Protein AF-A0A6L7Z0N9-F1 (afdb_monomer_lite)

Structure (mmCIF, N/CA/C/O backbone):
data_AF-A0A6L7Z0N9-F1
#
_entry.id   AF-A0A6L7Z0N9-F1
#
loop_
_atom_site.group_PDB
_atom_site.id
_atom_site.type_symbol
_atom_site.label_atom_id
_atom_site.label_alt_id
_atom_site.label_comp_id
_atom_site.label_asym_id
_atom_site.label_entity_id
_atom_site.label_seq_id
_atom_site.pdbx_PDB_ins_code
_atom_site.Cartn_x
_atom_site.Cartn_y
_atom_site.Cartn_z
_atom_site.occupancy
_atom_site.B_iso_or_equiv
_atom_site.auth_seq_id
_atom_site.auth_comp_id
_atom_site.auth_asym_id
_atom_site.auth_atom_id
_atom_site.pdbx_PDB_model_num
ATOM 1 N N . GLY A 1 1 ? -11.732 -8.356 13.474 1.00 87.25 1 GLY A N 1
ATOM 2 C CA . GLY A 1 1 ? -13.057 -7.915 12.986 1.00 87.25 1 GLY A CA 1
ATOM 3 C C . GLY A 1 1 ? -13.008 -7.728 11.485 1.00 87.25 1 GLY A C 1
ATOM 4 O O . GLY A 1 1 ? -11.950 -7.937 10.907 1.00 87.25 1 GLY A O 1
ATOM 5 N N . GLU A 1 2 ? -14.118 -7.342 10.857 1.00 91.75 2 GLU A N 1
ATOM 6 C CA . GLU A 1 2 ? -14.152 -7.056 9.411 1.00 91.75 2 GLU A CA 1
ATOM 7 C C . GLU A 1 2 ? -13.1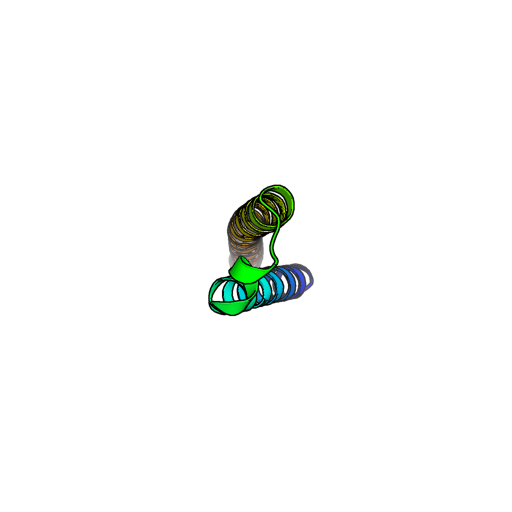25 -5.979 9.013 1.00 91.75 2 GLU A C 1
ATOM 9 O O . GLU A 1 2 ? -12.413 -6.161 8.032 1.00 91.75 2 GLU A O 1
ATOM 14 N N . LEU A 1 3 ? -12.957 -4.929 9.831 1.00 93.56 3 LEU A N 1
ATOM 15 C CA . LEU A 1 3 ? -11.944 -3.884 9.621 1.00 93.56 3 LEU A CA 1
ATOM 16 C C . LEU A 1 3 ? -10.514 -4.429 9.650 1.00 93.56 3 LEU A C 1
ATOM 18 O O . LEU A 1 3 ? -9.768 -4.213 8.703 1.00 93.56 3 LEU A O 1
ATOM 22 N N . ALA A 1 4 ? -10.163 -5.212 10.673 1.00 93.12 4 ALA A N 1
ATOM 23 C CA . ALA A 1 4 ? -8.843 -5.843 10.762 1.00 93.12 4 ALA A CA 1
ATOM 24 C C . ALA A 1 4 ? -8.540 -6.733 9.541 1.00 93.12 4 ALA A C 1
ATOM 26 O O . ALA A 1 4 ? -7.455 -6.654 8.983 1.00 93.12 4 ALA A O 1
ATOM 27 N N . ALA A 1 5 ? -9.517 -7.514 9.064 1.00 96.94 5 ALA A N 1
ATOM 28 C CA . ALA A 1 5 ? -9.332 -8.350 7.876 1.00 96.94 5 ALA A CA 1
ATOM 29 C C . ALA A 1 5 ? -9.113 -7.521 6.595 1.00 96.94 5 ALA A C 1
ATOM 31 O O . ALA A 1 5 ? -8.360 -7.932 5.714 1.00 96.94 5 ALA A O 1
ATOM 32 N N . ARG A 1 6 ? -9.761 -6.353 6.482 1.00 97.50 6 ARG A N 1
ATOM 33 C CA . ARG A 1 6 ? -9.556 -5.423 5.361 1.00 97.50 6 ARG A CA 1
ATOM 34 C C . ARG A 1 6 ? -8.189 -4.740 5.429 1.00 97.50 6 ARG A C 1
ATOM 36 O O . ARG A 1 6 ? -7.537 -4.638 4.396 1.00 97.50 6 ARG A O 1
ATOM 43 N N . ILE A 1 7 ? -7.745 -4.345 6.625 1.00 97.31 7 ILE A N 1
ATOM 44 C CA . ILE A 1 7 ? -6.400 -3.796 6.860 1.00 97.31 7 ILE A CA 1
ATOM 45 C C . ILE A 1 7 ? -5.344 -4.825 6.447 1.00 97.31 7 ILE A C 1
ATOM 47 O O . ILE A 1 7 ? -4.527 -4.534 5.580 1.00 97.31 7 ILE A O 1
ATOM 51 N N . GLU A 1 8 ? -5.427 -6.051 6.972 1.00 98.12 8 GLU A N 1
ATOM 52 C CA . GLU A 1 8 ? -4.484 -7.132 6.656 1.00 98.12 8 GLU A CA 1
ATOM 53 C C . GLU A 1 8 ? -4.419 -7.421 5.148 1.00 98.12 8 GLU A C 1
ATOM 55 O O . GLU A 1 8 ? -3.338 -7.616 4.591 1.00 98.12 8 GLU A O 1
ATOM 60 N N . ALA A 1 9 ? -5.565 -7.424 4.459 1.00 98.38 9 ALA A N 1
ATOM 61 C CA . ALA A 1 9 ? -5.614 -7.637 3.015 1.00 98.38 9 ALA A CA 1
ATOM 62 C C . ALA A 1 9 ? -4.954 -6.490 2.228 1.00 98.38 9 ALA A C 1
ATOM 64 O O . ALA A 1 9 ? -4.214 -6.747 1.275 1.00 98.38 9 ALA A O 1
ATOM 65 N N . ALA A 1 10 ? -5.202 -5.239 2.622 1.00 98.31 10 ALA A N 1
ATOM 66 C CA . ALA A 1 10 ? -4.607 -4.076 1.973 1.00 98.31 10 ALA A CA 1
ATOM 67 C C . ALA A 1 10 ? -3.088 -4.012 2.211 1.00 98.31 10 ALA A C 1
ATOM 69 O O . ALA A 1 10 ? -2.325 -3.813 1.263 1.00 98.31 10 ALA A O 1
ATOM 70 N N . GLU A 1 11 ? -2.630 -4.279 3.436 1.00 98.50 11 GLU A N 1
ATOM 71 C CA . GLU A 1 11 ? -1.206 -4.362 3.782 1.00 98.50 11 GLU A CA 1
ATOM 72 C C . GLU A 1 11 ? -0.491 -5.489 3.028 1.00 98.50 11 GLU A C 1
ATOM 74 O O . GLU A 1 11 ? 0.590 -5.275 2.471 1.00 98.50 11 GLU A O 1
ATOM 79 N N . ALA A 1 12 ? -1.107 -6.674 2.944 1.00 98.69 12 ALA A N 1
ATOM 80 C CA . ALA A 1 12 ? -0.561 -7.790 2.179 1.00 98.69 12 ALA A CA 1
ATOM 81 C C . ALA A 1 12 ? -0.378 -7.409 0.705 1.00 98.69 12 ALA A C 1
ATOM 83 O O . ALA A 1 12 ? 0.671 -7.678 0.116 1.00 98.69 12 ALA A O 1
ATOM 84 N N . ARG A 1 13 ? -1.359 -6.712 0.121 1.00 98.56 13 ARG A N 1
ATOM 85 C CA . ARG A 1 13 ? -1.275 -6.278 -1.272 1.00 98.56 13 ARG A CA 1
ATOM 86 C C . ARG A 1 13 ? -0.202 -5.210 -1.496 1.00 98.56 13 ARG A C 1
ATOM 88 O O . ARG A 1 13 ? 0.511 -5.277 -2.496 1.00 98.56 13 ARG A O 1
ATOM 95 N N . VAL A 1 14 ? -0.034 -4.263 -0.571 1.00 98.69 14 VAL A N 1
ATOM 96 C CA . VAL A 1 14 ? 1.081 -3.299 -0.617 1.00 98.69 14 VAL A CA 1
ATOM 97 C C . VAL A 1 14 ? 2.422 -4.032 -0.606 1.00 98.69 14 VAL A C 1
ATOM 99 O O . VAL A 1 14 ? 3.267 -3.756 -1.457 1.00 98.69 14 VAL A O 1
ATOM 102 N N . ALA A 1 15 ? 2.597 -5.005 0.291 1.00 98.62 15 ALA A N 1
ATOM 103 C CA . ALA A 1 15 ? 3.831 -5.781 0.394 1.00 98.62 15 ALA A CA 1
ATOM 104 C C . ALA A 1 15 ? 4.132 -6.586 -0.884 1.00 98.62 15 ALA A C 1
ATOM 106 O O . ALA A 1 15 ? 5.284 -6.655 -1.315 1.00 98.62 15 ALA A O 1
ATOM 107 N N . GLU A 1 16 ? 3.111 -7.155 -1.532 1.00 98.75 16 GLU A N 1
ATOM 108 C CA . GLU A 1 16 ? 3.261 -7.816 -2.834 1.00 98.75 16 GLU A CA 1
ATOM 109 C C . GLU A 1 16 ? 3.763 -6.853 -3.918 1.00 98.75 16 GLU A C 1
ATOM 111 O O . GLU A 1 16 ? 4.671 -7.197 -4.676 1.00 98.75 16 GLU A O 1
ATOM 116 N N . ILE A 1 17 ? 3.199 -5.643 -3.995 1.00 98.56 17 ILE A N 1
ATOM 117 C CA . ILE A 1 17 ? 3.615 -4.633 -4.980 1.00 98.56 17 ILE A CA 1
ATOM 118 C C . ILE A 1 17 ? 5.046 -4.162 -4.695 1.00 98.56 17 ILE A C 1
ATOM 120 O O . ILE A 1 17 ? 5.851 -4.030 -5.616 1.00 98.56 17 ILE A O 1
ATOM 124 N N . GLU A 1 18 ? 5.397 -3.954 -3.427 1.00 98.50 18 GLU A N 1
ATOM 125 C CA . GLU A 1 18 ? 6.758 -3.583 -3.036 1.00 98.50 18 GLU A CA 1
ATOM 126 C C . GLU A 1 18 ? 7.773 -4.682 -3.362 1.00 98.50 18 GLU A C 1
ATOM 128 O O . GLU A 1 18 ? 8.868 -4.373 -3.831 1.00 98.50 18 GLU A O 1
ATOM 133 N N . ALA A 1 19 ? 7.407 -5.956 -3.201 1.00 98.50 19 ALA A N 1
ATOM 134 C CA . ALA A 1 19 ? 8.249 -7.076 -3.612 1.00 98.50 19 ALA A CA 1
ATOM 135 C C . ALA A 1 19 ? 8.479 -7.096 -5.133 1.00 98.50 19 ALA A C 1
ATOM 137 O O . ALA A 1 19 ? 9.603 -7.342 -5.572 1.00 98.50 19 ALA A O 1
ATOM 138 N N . VAL A 1 20 ? 7.452 -6.781 -5.934 1.00 98.00 20 VAL A N 1
ATOM 139 C CA . VAL A 1 20 ? 7.586 -6.627 -7.394 1.00 98.00 20 VAL A CA 1
ATOM 140 C C . VAL A 1 20 ? 8.535 -5.478 -7.736 1.00 98.00 20 VAL A C 1
ATOM 142 O O . VAL A 1 20 ? 9.444 -5.655 -8.543 1.00 98.00 20 VAL A O 1
ATOM 145 N N . PHE A 1 21 ? 8.382 -4.314 -7.100 1.00 98.00 21 PHE A N 1
ATOM 146 C CA . PHE A 1 21 ? 9.260 -3.164 -7.338 1.00 98.00 21 PHE A CA 1
ATOM 147 C C . PHE A 1 21 ? 10.692 -3.355 -6.834 1.00 98.00 21 PHE A C 1
ATOM 149 O O . PHE A 1 21 ? 11.605 -2.712 -7.360 1.00 98.00 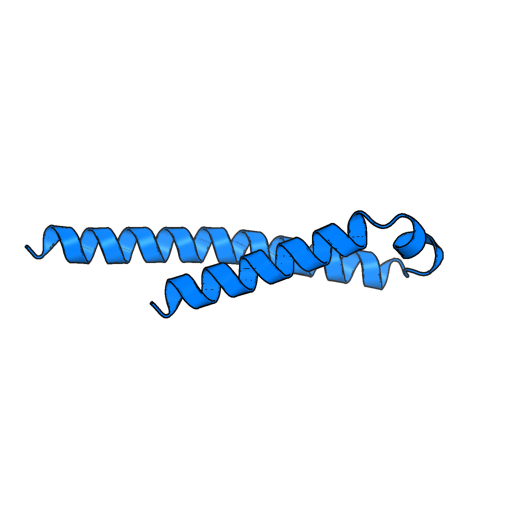21 PHE A O 1
ATOM 156 N N . ALA A 1 22 ? 10.900 -4.217 -5.839 1.00 98.00 22 ALA A N 1
ATOM 157 C CA . ALA A 1 22 ? 12.220 -4.573 -5.333 1.00 98.00 22 ALA A CA 1
ATOM 158 C C . ALA A 1 22 ? 12.979 -5.541 -6.258 1.00 98.00 22 ALA A C 1
ATOM 160 O O . ALA A 1 22 ? 14.202 -5.640 -6.138 1.00 98.00 22 ALA A O 1
ATOM 161 N N . ASP A 1 23 ? 12.295 -6.235 -7.175 1.00 97.62 23 ASP A N 1
ATOM 162 C CA . ASP A 1 23 ? 12.915 -7.110 -8.171 1.00 97.62 23 ASP A CA 1
ATOM 163 C C . ASP A 1 23 ? 13.450 -6.287 -9.364 1.00 97.62 23 ASP A C 1
ATOM 165 O O . ASP A 1 23 ? 12.670 -5.752 -10.155 1.00 97.62 23 ASP A O 1
ATOM 169 N N . PRO A 1 24 ? 14.778 -6.201 -9.583 1.00 94.56 24 PRO A N 1
ATOM 170 C CA . PRO A 1 24 ? 15.334 -5.445 -10.706 1.00 94.56 24 PRO A CA 1
ATOM 171 C C . PRO A 1 24 ? 14.921 -5.990 -12.081 1.00 94.56 24 PRO A C 1
ATOM 173 O O . PRO A 1 24 ? 14.966 -5.255 -13.069 1.00 94.56 24 PRO A O 1
ATOM 176 N N . SER A 1 25 ? 14.546 -7.272 -12.168 1.00 96.69 25 SER A N 1
ATOM 177 C CA . SER A 1 25 ? 14.121 -7.907 -13.419 1.00 96.69 25 SER A CA 1
ATOM 178 C C . SER A 1 25 ? 12.740 -7.442 -13.879 1.00 96.69 25 SER A C 1
ATOM 180 O O . SER A 1 25 ? 12.474 -7.456 -15.082 1.00 96.69 25 SER A O 1
ATOM 182 N N . PHE A 1 26 ? 11.905 -6.943 -12.962 1.00 97.06 26 PHE A N 1
ATOM 183 C CA . PHE A 1 26 ? 10.592 -6.386 -13.276 1.00 97.06 26 PHE A CA 1
ATOM 184 C C . PHE A 1 26 ? 10.703 -5.271 -14.325 1.00 97.06 26 PHE A C 1
ATOM 186 O O . PHE A 1 26 ? 10.067 -5.323 -15.379 1.00 97.06 26 PHE A O 1
ATOM 193 N N . TYR A 1 27 ? 11.612 -4.317 -14.117 1.00 95.69 27 TYR A N 1
ATOM 194 C CA . TYR A 1 27 ? 11.785 -3.171 -15.014 1.00 95.69 27 TYR A CA 1
ATOM 195 C C . TYR A 1 27 ? 12.373 -3.524 -16.385 1.00 95.69 27 TYR A C 1
ATOM 197 O O . TYR A 1 27 ? 12.324 -2.705 -17.299 1.00 95.69 27 TYR A O 1
ATOM 205 N N . ALA A 1 28 ? 12.927 -4.728 -16.560 1.00 95.81 28 ALA A N 1
ATOM 206 C CA . ALA A 1 28 ? 13.427 -5.171 -17.859 1.00 95.81 28 ALA A CA 1
ATOM 207 C C . ALA A 1 28 ? 12.290 -5.502 -18.845 1.00 95.81 28 ALA A C 1
ATOM 209 O O . ALA A 1 28 ? 12.511 -5.474 -20.056 1.00 95.81 28 ALA A O 1
ATOM 210 N N . GLY A 1 29 ? 11.093 -5.819 -18.334 1.00 92.56 29 GLY A N 1
ATOM 211 C CA . GLY A 1 29 ? 9.910 -6.153 -19.133 1.00 92.56 29 GLY A CA 1
ATOM 212 C C . GLY A 1 29 ? 8.689 -5.264 -18.883 1.00 92.56 29 GLY A C 1
ATOM 213 O O . GLY A 1 29 ? 7.779 -5.267 -19.710 1.00 92.56 29 GLY A O 1
ATOM 214 N N . ALA A 1 30 ? 8.666 -4.505 -17.785 1.00 95.75 30 ALA A N 1
ATOM 215 C CA . ALA A 1 30 ? 7.526 -3.680 -17.411 1.00 95.75 30 ALA A CA 1
ATOM 216 C C . ALA A 1 30 ? 7.300 -2.525 -18.394 1.00 95.75 30 ALA A C 1
ATOM 218 O O . ALA A 1 30 ? 8.219 -1.789 -18.768 1.00 95.75 30 ALA A O 1
ATOM 219 N N . SER A 1 31 ? 6.041 -2.330 -18.781 1.00 97.75 31 SER A N 1
ATOM 220 C CA . SER A 1 31 ? 5.642 -1.134 -19.528 1.00 97.75 31 SER A CA 1
ATOM 221 C C . SER A 1 31 ? 5.469 0.068 -1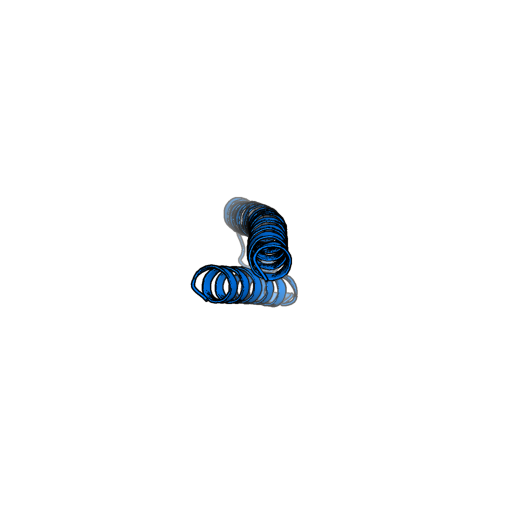8.585 1.00 97.75 31 SER A C 1
ATOM 223 O O . SER A 1 31 ? 5.124 -0.123 -17.417 1.00 97.75 31 SER A O 1
ATOM 225 N N . PRO A 1 32 ? 5.621 1.318 -19.064 1.00 97.38 32 PRO A N 1
ATOM 226 C CA . PRO A 1 32 ? 5.336 2.502 -18.247 1.00 97.38 32 PRO A CA 1
ATOM 227 C C . PRO A 1 32 ? 3.918 2.509 -17.657 1.00 97.38 32 PRO A C 1
ATOM 229 O O . PRO A 1 32 ? 3.721 2.958 -16.531 1.00 97.38 32 PRO A O 1
ATOM 232 N N . ASP A 1 33 ? 2.937 1.983 -18.396 1.00 98.25 33 ASP A N 1
ATOM 233 C CA . ASP A 1 33 ? 1.556 1.869 -17.921 1.00 98.25 33 ASP A CA 1
ATOM 234 C C . ASP A 1 33 ? 1.405 0.833 -16.803 1.00 98.25 33 ASP A C 1
ATOM 236 O O . ASP A 1 33 ? 0.632 1.046 -15.875 1.00 98.25 33 ASP A O 1
ATOM 240 N N . GLU A 1 34 ? 2.150 -0.270 -16.858 1.00 97.69 34 GLU A N 1
ATOM 241 C CA . GLU A 1 34 ? 2.154 -1.283 -15.801 1.00 97.69 34 GLU A CA 1
ATOM 242 C C . GLU A 1 34 ? 2.782 -0.760 -14.509 1.00 97.69 34 GLU A C 1
ATOM 244 O O . GLU A 1 34 ? 2.201 -0.946 -13.440 1.00 97.69 34 GLU A O 1
ATOM 249 N N . VAL A 1 35 ? 3.920 -0.065 -14.614 1.00 98.12 35 VAL A N 1
ATOM 250 C CA . VAL A 1 35 ? 4.566 0.588 -13.467 1.00 98.12 35 VAL A CA 1
ATOM 251 C C . VAL A 1 35 ? 3.604 1.592 -12.838 1.00 98.12 35 VAL A C 1
ATOM 253 O O . VAL A 1 35 ? 3.299 1.483 -11.654 1.00 98.12 35 VAL A O 1
ATOM 256 N N . ARG A 1 36 ? 3.037 2.495 -13.648 1.00 98.31 36 ARG A N 1
ATOM 257 C CA . ARG A 1 36 ? 2.077 3.504 -13.184 1.00 98.31 36 ARG A CA 1
ATOM 258 C C . ARG A 1 36 ? 0.851 2.882 -12.522 1.00 98.31 36 ARG A C 1
ATOM 260 O O . ARG A 1 36 ? 0.428 3.346 -11.472 1.00 98.31 36 ARG A O 1
ATOM 267 N N . ARG A 1 37 ? 0.292 1.813 -13.097 1.00 98.50 37 ARG A N 1
ATOM 268 C CA . ARG A 1 37 ? -0.860 1.109 -12.516 1.00 98.50 37 ARG A CA 1
ATOM 269 C C . ARG A 1 37 ? -0.536 0.559 -11.127 1.00 98.50 37 ARG A C 1
ATOM 271 O O . ARG A 1 37 ? -1.364 0.669 -10.233 1.00 98.50 37 ARG A O 1
ATOM 278 N N . LEU A 1 38 ? 0.640 -0.043 -10.950 1.00 98.44 38 LEU A N 1
ATOM 279 C CA . LEU A 1 38 ? 1.069 -0.579 -9.656 1.00 98.44 38 LEU A CA 1
ATOM 280 C C . LEU A 1 38 ? 1.384 0.532 -8.644 1.00 98.44 38 LEU A C 1
ATOM 282 O O . LEU A 1 38 ? 1.104 0.367 -7.460 1.00 98.44 38 LEU A O 1
ATOM 286 N N . GLU A 1 39 ? 1.922 1.668 -9.091 1.00 98.56 39 GLU A N 1
ATOM 287 C CA . GLU A 1 39 ? 2.127 2.848 -8.243 1.00 98.56 39 GLU A CA 1
ATOM 288 C C . GLU A 1 39 ? 0.795 3.440 -7.764 1.00 98.56 39 GLU A C 1
ATOM 290 O O . GLU A 1 39 ? 0.635 3.68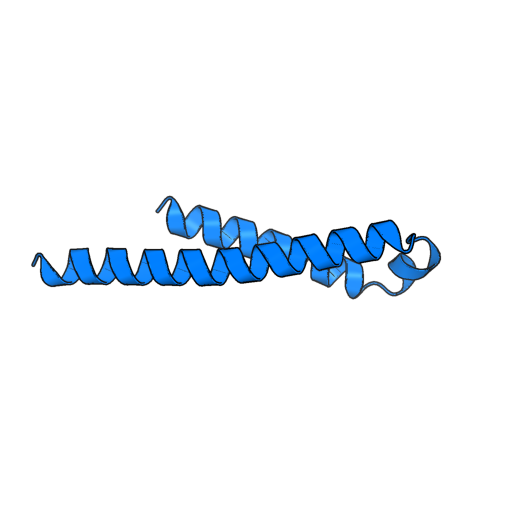4 -6.569 1.00 98.56 39 GLU A O 1
ATOM 295 N N . GLU A 1 40 ? -0.166 3.625 -8.675 1.00 98.69 40 GLU A N 1
ATOM 296 C CA . GLU A 1 40 ? -1.522 4.101 -8.369 1.00 98.69 40 GLU A CA 1
ATOM 297 C C . GLU A 1 40 ? -2.241 3.133 -7.413 1.00 98.69 40 GLU A C 1
ATOM 299 O O . GLU A 1 40 ? -2.831 3.562 -6.423 1.00 98.69 40 GLU A O 1
ATOM 304 N N . GLU A 1 41 ? -2.136 1.823 -7.663 1.00 98.62 41 GLU A N 1
ATOM 305 C CA . GLU A 1 41 ? -2.696 0.778 -6.801 1.00 98.62 41 GLU A CA 1
ATOM 306 C C . GLU A 1 41 ? -2.080 0.821 -5.394 1.00 98.62 41 GLU A C 1
ATOM 308 O O . GLU A 1 41 ? -2.809 0.879 -4.405 1.00 98.62 41 GLU A O 1
ATOM 313 N N . ARG A 1 42 ? -0.745 0.868 -5.286 1.00 98.75 42 ARG A N 1
ATOM 314 C CA . ARG A 1 42 ? -0.048 0.969 -3.995 1.00 98.75 42 ARG A CA 1
ATOM 315 C C . ARG A 1 42 ? -0.428 2.241 -3.240 1.00 98.75 42 ARG A C 1
ATOM 317 O O . ARG A 1 42 ? -0.640 2.174 -2.034 1.00 98.75 42 ARG A O 1
ATOM 324 N N . ALA A 1 43 ? -0.504 3.385 -3.920 1.00 98.69 43 ALA A N 1
ATOM 325 C CA . ALA A 1 43 ? -0.890 4.648 -3.294 1.00 98.69 43 ALA A CA 1
ATOM 326 C C . ALA A 1 43 ? -2.314 4.578 -2.721 1.00 98.69 43 ALA A C 1
ATOM 328 O O . ALA A 1 43 ? -2.514 4.909 -1.554 1.00 98.69 43 ALA A O 1
ATOM 329 N N . GLY A 1 44 ? -3.270 4.061 -3.501 1.00 98.56 44 GLY A N 1
ATOM 330 C CA . GLY A 1 44 ? -4.650 3.887 -3.046 1.00 98.56 44 GLY A CA 1
ATOM 331 C C . GLY A 1 44 ? -4.770 2.940 -1.850 1.00 98.56 44 GLY A C 1
ATOM 332 O O . GLY A 1 44 ? -5.500 3.234 -0.909 1.00 98.56 44 GLY A O 1
ATOM 333 N N . LEU A 1 45 ? -4.010 1.843 -1.837 1.00 98.56 45 LEU A N 1
ATOM 334 C CA . LEU A 1 45 ? -4.009 0.897 -0.716 1.00 98.56 45 LEU A CA 1
ATOM 335 C C . LEU A 1 45 ? -3.416 1.497 0.563 1.00 98.56 45 LEU A C 1
ATOM 337 O O . LEU A 1 45 ? -3.930 1.246 1.647 1.00 98.56 45 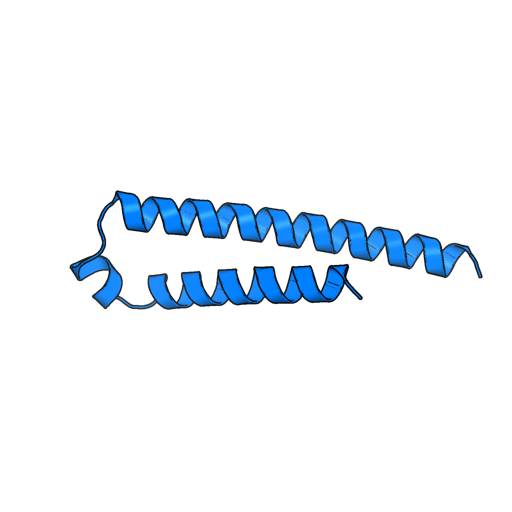LEU A O 1
ATOM 341 N N . VAL A 1 46 ? -2.358 2.307 0.459 1.00 98.25 46 VAL A N 1
ATOM 342 C CA . VAL A 1 46 ? -1.780 3.003 1.623 1.00 98.25 46 VAL A CA 1
ATOM 343 C C . VAL A 1 46 ? -2.777 4.003 2.215 1.00 98.25 46 VAL A C 1
ATOM 345 O O . VAL A 1 46 ? -2.912 4.086 3.436 1.00 98.25 46 VAL A O 1
ATOM 348 N N . GLU A 1 47 ? -3.501 4.735 1.366 1.00 98.50 47 GLU A N 1
ATOM 349 C CA . GLU A 1 47 ? -4.585 5.620 1.808 1.00 98.50 47 GLU A CA 1
ATOM 350 C C . GLU A 1 47 ? -5.733 4.831 2.459 1.00 98.50 47 GLU A C 1
ATOM 352 O O . GLU A 1 47 ? -6.246 5.244 3.501 1.00 98.50 47 GLU A O 1
ATOM 357 N N . GLU A 1 48 ? -6.101 3.673 1.900 1.00 97.88 48 GLU A N 1
ATOM 358 C CA . GLU A 1 48 ? -7.131 2.795 2.464 1.00 97.88 48 GLU A CA 1
ATOM 359 C C . GLU A 1 48 ? -6.730 2.243 3.838 1.00 97.88 48 GLU A C 1
ATOM 361 O O . GLU A 1 48 ? -7.532 2.313 4.768 1.00 97.88 48 GLU A O 1
ATOM 366 N N . VAL A 1 49 ? -5.496 1.755 4.006 1.00 98.00 49 VAL A N 1
ATOM 367 C CA . VAL A 1 49 ? -4.992 1.282 5.308 1.00 98.00 49 VAL A CA 1
ATOM 368 C C . VAL A 1 49 ? -5.086 2.390 6.353 1.00 98.00 49 VAL A C 1
ATOM 370 O O . VAL A 1 49 ? -5.606 2.158 7.442 1.00 98.00 49 VAL A O 1
ATOM 373 N N . ALA A 1 50 ? -4.645 3.608 6.026 1.00 97.94 50 ALA A N 1
ATOM 374 C CA . ALA A 1 50 ? -4.715 4.735 6.953 1.00 97.94 50 ALA A CA 1
ATOM 375 C C . ALA A 1 50 ? -6.164 5.072 7.354 1.00 97.94 50 ALA A C 1
ATOM 377 O O . ALA A 1 50 ? -6.437 5.323 8.529 1.00 97.94 50 ALA A O 1
ATOM 378 N N . ALA A 1 51 ? -7.099 5.043 6.400 1.00 97.81 51 ALA A N 1
ATOM 379 C CA . ALA A 1 51 ? -8.513 5.282 6.671 1.00 97.81 51 ALA A CA 1
ATOM 380 C C . ALA A 1 51 ? -9.128 4.184 7.556 1.00 97.81 51 ALA A C 1
ATOM 382 O O . ALA A 1 51 ? -9.828 4.493 8.518 1.00 97.81 51 ALA A O 1
ATOM 383 N N . LEU A 1 52 ? -8.838 2.914 7.261 1.00 97.19 52 LEU A N 1
ATOM 384 C CA . LEU A 1 52 ? -9.346 1.771 8.022 1.00 97.19 52 LEU A CA 1
ATOM 385 C C . LEU A 1 52 ? -8.785 1.716 9.443 1.00 97.19 52 LEU A C 1
ATOM 387 O O . LEU A 1 52 ? -9.516 1.366 10.365 1.00 97.19 52 LEU A O 1
ATOM 391 N N . MET A 1 53 ? -7.513 2.074 9.629 1.00 95.31 53 MET A N 1
ATOM 392 C CA . MET A 1 53 ? -6.912 2.198 10.958 1.00 95.31 53 MET A CA 1
ATOM 393 C C . MET A 1 53 ? -7.623 3.276 11.780 1.00 95.31 53 MET A C 1
ATOM 395 O O . MET A 1 53 ? -7.981 3.019 12.924 1.00 95.31 53 MET A O 1
ATOM 399 N N . GLY A 1 54 ? -7.918 4.437 11.184 1.00 96.25 54 GLY A N 1
ATOM 400 C CA . GLY A 1 54 ? -8.694 5.484 11.857 1.00 96.25 54 GLY A CA 1
ATOM 401 C C . GLY A 1 54 ? -10.133 5.064 12.182 1.00 96.25 54 GLY A C 1
ATOM 402 O O . GLY A 1 54 ? -10.650 5.398 13.245 1.00 96.25 54 GLY A O 1
ATOM 403 N N . GLU A 1 55 ? -10.784 4.301 11.298 1.00 95.25 55 GLU A N 1
ATOM 404 C CA . GLU A 1 55 ? -12.107 3.721 11.574 1.00 95.25 55 GLU A CA 1
ATOM 405 C C . GLU A 1 55 ? -12.047 2.713 12.728 1.00 95.25 55 GLU A C 1
ATOM 407 O O . GLU A 1 55 ? -12.908 2.722 13.605 1.00 95.25 55 GLU A O 1
ATOM 412 N N . TRP A 1 56 ? -11.017 1.864 12.754 1.00 93.75 56 TRP A N 1
ATOM 413 C CA . TRP A 1 56 ? -10.823 0.890 13.820 1.00 93.75 56 TRP A CA 1
ATOM 414 C C . TRP A 1 56 ? -10.593 1.567 15.174 1.00 93.75 56 TRP A C 1
ATOM 416 O O . TRP A 1 56 ? -11.289 1.223 16.125 1.00 93.75 56 TRP A O 1
ATOM 426 N N . GLU A 1 57 ? -9.716 2.573 15.241 1.00 92.06 57 GLU A N 1
ATOM 427 C CA . GLU A 1 57 ? -9.487 3.377 16.450 1.00 92.06 57 GLU A CA 1
ATOM 428 C C . GLU A 1 57 ? -10.789 4.016 16.965 1.00 92.06 57 GLU A C 1
ATOM 430 O O . GLU A 1 57 ? -11.075 3.957 18.160 1.00 92.06 57 GLU A O 1
ATOM 435 N N . GLY A 1 58 ? -11.621 4.562 16.070 1.00 91.75 58 GLY A N 1
ATOM 436 C CA . GLY A 1 58 ? -12.916 5.139 16.444 1.00 91.75 58 GLY A CA 1
ATOM 437 C C . GLY A 1 58 ? -13.903 4.105 16.998 1.00 91.75 58 GLY A C 1
ATOM 438 O O . GLY A 1 58 ? -14.562 4.356 18.006 1.00 91.75 58 GLY A O 1
ATOM 439 N N . VAL A 1 59 ? -13.979 2.920 16.382 1.00 91.31 59 VAL A N 1
ATOM 440 C CA . VAL A 1 59 ? -14.812 1.814 16.887 1.00 91.31 59 VAL A CA 1
ATOM 441 C C . VAL A 1 59 ? -14.326 1.343 18.260 1.00 91.31 59 VAL A C 1
ATOM 443 O O . VAL A 1 59 ? -15.148 1.035 19.122 1.00 91.31 59 VAL A O 1
ATOM 446 N N . GLU A 1 60 ? -13.014 1.288 18.487 1.00 87.62 60 GLU A N 1
ATOM 447 C CA . GLU A 1 60 ? -12.460 0.925 19.795 1.00 87.62 60 GLU A CA 1
ATOM 448 C C . GLU A 1 60 ? -12.771 1.977 20.869 1.00 87.62 60 GLU A C 1
ATOM 450 O O . GLU A 1 60 ? -13.202 1.608 21.960 1.00 87.62 60 GLU A O 1
ATOM 455 N N . GLU A 1 61 ? -12.669 3.273 20.558 1.00 88.06 61 GLU A N 1
ATOM 456 C CA . GLU A 1 61 ? -13.022 4.356 21.490 1.00 88.06 61 GLU A CA 1
ATOM 457 C C . GLU A 1 61 ? -14.520 4.352 21.859 1.00 88.06 61 GLU A C 1
ATOM 459 O O . GLU A 1 61 ? -14.894 4.538 23.025 1.00 88.06 61 GLU A O 1
ATOM 464 N N . GLU A 1 62 ? -15.406 4.096 20.892 1.00 88.12 62 GLU A N 1
ATOM 465 C CA . GLU A 1 62 ? -16.845 3.945 21.147 1.00 88.12 62 GLU A CA 1
ATOM 466 C C . GLU A 1 62 ? -17.147 2.750 22.060 1.00 88.12 62 GLU A C 1
ATOM 468 O O . GLU A 1 62 ? -17.986 2.853 22.959 1.00 88.12 62 GLU A O 1
ATOM 473 N N . LEU A 1 63 ? -16.456 1.623 21.860 1.00 85.62 63 LEU A N 1
ATOM 474 C CA . LEU A 1 63 ? -16.610 0.440 22.704 1.00 85.62 63 LEU A CA 1
ATOM 475 C C . LEU A 1 63 ? -16.102 0.689 24.126 1.00 85.62 63 LEU A C 1
ATOM 477 O O . LEU A 1 63 ? -16.791 0.317 25.075 1.00 85.62 63 LEU A O 1
ATOM 481 N N . ASP A 1 64 ? -14.951 1.341 24.279 1.00 81.62 64 ASP A N 1
ATOM 482 C CA . ASP A 1 64 ? -14.362 1.643 25.586 1.00 81.62 64 ASP A CA 1
ATOM 483 C C . ASP A 1 64 ? -15.185 2.675 26.371 1.00 81.62 64 ASP A C 1
ATOM 485 O O . ASP A 1 64 ? -15.340 2.548 27.584 1.00 81.62 64 ASP A O 1
ATOM 489 N N . SER A 1 65 ? -15.761 3.678 25.701 1.00 79.75 65 SER A N 1
ATOM 490 C CA . SER A 1 65 ? -16.595 4.706 26.349 1.00 79.75 65 SER A CA 1
ATOM 491 C C . 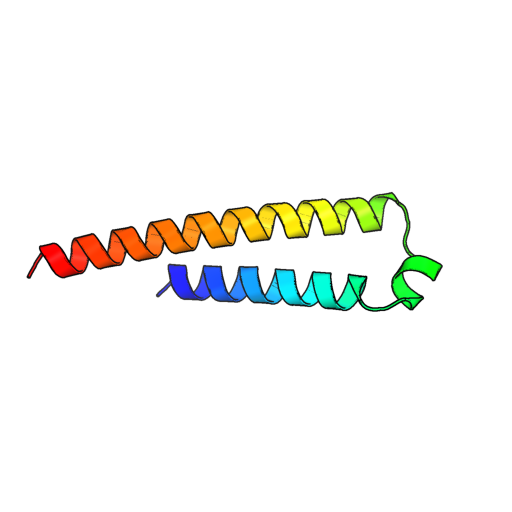SER A 1 65 ? -17.998 4.227 26.752 1.00 79.75 65 SER A C 1
ATOM 493 O O . SER A 1 65 ? -18.679 4.898 27.534 1.00 79.75 65 SER A O 1
ATOM 495 N N . ALA A 1 66 ? -18.441 3.075 26.239 1.00 72.62 66 ALA A N 1
ATOM 496 C CA . ALA A 1 66 ? -19.734 2.471 26.555 1.00 72.62 66 ALA A CA 1
ATOM 497 C C . ALA A 1 66 ? -19.735 1.606 27.839 1.00 72.62 66 ALA A C 1
ATOM 499 O O . ALA A 1 66 ? -20.802 1.109 28.221 1.00 72.62 66 ALA A O 1
ATOM 500 N N . TYR A 1 67 ? -18.581 1.437 28.499 1.00 53.88 67 TYR A N 1
ATOM 501 C CA . TYR A 1 67 ? -18.381 0.676 29.746 1.00 53.88 67 TYR A CA 1
ATOM 502 C C . TYR A 1 67 ? -18.075 1.579 30.948 1.00 53.88 67 TYR A C 1
ATOM 504 O O . TYR A 1 67 ? -18.492 1.193 32.069 1.00 53.88 67 TYR A O 1
#

Radius of gyration: 16.26 Å; chains: 1; bounding box: 35×14×49 Å

Secondary structure (DSSP, 8-state):
-HHHHHHHHHHHHHHHHHHHHH-TTHHHH--HHHHHHHHHHHHHHHHHHHHHHHHHHHHHHHHHHT-

Foldseek 3Di:
DVLVVLLVVLVVLLVVLVVLVVDPVNVVPDDPVRNVVSVVSNVVSVVVNVVSVVVVVVVVVVVVVVD

Sequence (67 aa):
GELAARIEAAEARVAEIEAVFADPSFYAGASPDEVRRLEEERAGLVEEVAALMGEWEGVEEELDSAY

pLDDT: mean 94.82, std 7.12, range [53.88, 98.75]